Protein AF-A0A2Z6IDL3-F1 (afdb_monomer_lite)

Radius of gyration: 22.95 Å; chains: 1; bounding box: 47×59×51 Å

pLDDT: mean 76.5, std 24.08, range [27.36, 98.06]

Foldseek 3Di:
DDQDPVNVVVVVVPPPDDDDDDDDDDDDDDPDDPDDDDDPDPDDPPPDDDDDDPPDDDDDDDDDDDPDQAQVSVLVVCVVPVPPDDDAAEDEDCCDFQVHPDHRDLVSVLSNVVVVPNYEYEAEADVDDGQRNAPVSVVVRCVNSPVPNHHYHHPPHPPPPPPD

Structure (mmCIF, N/CA/C/O backbone):
data_AF-A0A2Z6IDL3-F1
#
_entry.id   AF-A0A2Z6IDL3-F1
#
loop_
_atom_site.group_PDB
_atom_site.id
_atom_site.type_symbol
_atom_site.label_ato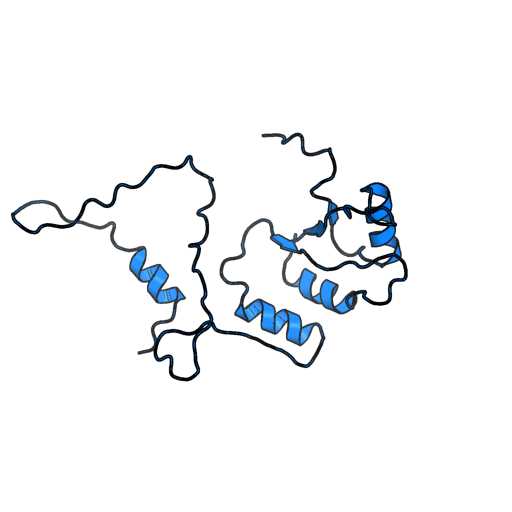m_id
_atom_site.label_alt_id
_atom_site.label_comp_id
_atom_site.label_asym_id
_atom_site.label_entity_id
_atom_site.label_seq_id
_atom_site.pdbx_PDB_ins_code
_atom_site.Cartn_x
_atom_site.Cartn_y
_atom_site.Cartn_z
_atom_site.occupancy
_atom_site.B_iso_or_equiv
_atom_site.auth_seq_id
_atom_site.auth_comp_id
_atom_site.auth_asym_id
_atom_site.auth_atom_id
_atom_site.pdbx_PDB_model_num
ATOM 1 N N . MET A 1 1 ? -25.334 10.118 27.327 1.00 38.72 1 MET A N 1
ATOM 2 C CA . MET A 1 1 ? -25.450 10.512 25.904 1.00 38.72 1 MET A CA 1
ATOM 3 C C . MET A 1 1 ? -24.055 10.491 25.302 1.00 38.72 1 MET A C 1
ATOM 5 O O . MET A 1 1 ? -23.217 11.266 25.738 1.00 38.72 1 MET A O 1
ATOM 9 N N . ASN A 1 2 ? -23.772 9.541 24.405 1.00 39.25 2 ASN A N 1
ATOM 10 C CA . ASN A 1 2 ? -22.461 9.402 23.762 1.00 39.25 2 ASN A CA 1
ATOM 11 C C . ASN A 1 2 ? -22.432 10.232 22.480 1.00 39.25 2 ASN A C 1
ATOM 13 O O . ASN A 1 2 ? -22.807 9.739 21.421 1.00 39.25 2 ASN A O 1
ATOM 17 N N . THR A 1 3 ? -21.973 11.474 22.583 1.00 43.88 3 THR A N 1
ATOM 18 C CA . THR A 1 3 ? -21.704 12.302 21.407 1.00 43.88 3 THR A CA 1
ATOM 19 C C . THR A 1 3 ? -20.480 11.742 20.685 1.00 43.88 3 THR A C 1
ATOM 21 O O . THR A 1 3 ? -19.399 11.607 21.265 1.00 43.88 3 THR A O 1
ATOM 24 N N . THR A 1 4 ? -20.633 11.367 19.420 1.00 68.81 4 THR A N 1
ATOM 25 C CA . THR A 1 4 ? -19.516 10.841 18.621 1.00 68.81 4 THR A CA 1
ATOM 26 C C . THR A 1 4 ? -18.607 11.980 18.135 1.00 68.81 4 THR A C 1
ATOM 28 O O . THR A 1 4 ? -19.048 13.113 17.960 1.00 68.81 4 THR A O 1
ATOM 31 N N . ARG A 1 5 ? -17.316 11.707 17.862 1.00 59.88 5 ARG A N 1
ATOM 32 C CA . ARG A 1 5 ? -16.359 12.708 17.314 1.00 59.88 5 ARG A CA 1
ATOM 33 C C . ARG A 1 5 ? -16.892 13.429 16.064 1.00 59.88 5 ARG A C 1
ATOM 35 O O . ARG A 1 5 ? -16.556 14.585 15.832 1.00 59.88 5 ARG A O 1
ATOM 42 N N . LYS A 1 6 ? -17.730 12.741 15.284 1.00 53.12 6 LYS A N 1
ATOM 43 C CA . LYS A 1 6 ? -18.401 13.261 14.086 1.00 53.12 6 LYS A CA 1
ATOM 44 C C . LYS A 1 6 ? -19.453 14.327 14.421 1.00 53.12 6 LYS A C 1
ATOM 46 O O . LYS A 1 6 ? -19.610 15.277 13.663 1.00 53.12 6 LYS A O 1
ATOM 51 N N . GLU A 1 7 ? -20.133 14.197 15.557 1.00 55.38 7 GLU A N 1
ATOM 52 C CA . GLU A 1 7 ? -21.111 15.175 16.046 1.00 55.38 7 GLU A CA 1
ATOM 53 C C . GLU A 1 7 ? -20.425 16.391 16.675 1.00 55.38 7 GLU A C 1
ATOM 55 O O . GLU A 1 7 ? -20.853 17.510 16.416 1.00 55.38 7 GLU A O 1
ATOM 60 N N . PHE A 1 8 ? -19.303 16.202 17.381 1.00 53.25 8 PHE A N 1
ATOM 61 C CA . PHE A 1 8 ? -18.508 17.310 17.935 1.00 53.25 8 PHE A CA 1
ATOM 62 C C . PHE A 1 8 ? -17.929 18.233 16.846 1.00 53.25 8 PHE A C 1
ATOM 64 O O . PHE A 1 8 ? -17.964 19.457 16.962 1.00 53.25 8 PHE A O 1
ATOM 71 N N . LEU A 1 9 ? -17.433 17.655 15.746 1.00 51.25 9 LEU A N 1
ATOM 72 C CA . LEU A 1 9 ? -16.919 18.433 14.613 1.00 51.25 9 LEU A CA 1
ATOM 73 C C . LEU A 1 9 ? -18.036 19.130 13.820 1.00 51.25 9 LEU A C 1
ATOM 75 O O . LEU A 1 9 ? -17.803 20.195 13.257 1.00 51.25 9 LEU A O 1
ATOM 79 N N . ARG A 1 10 ? -19.258 18.579 13.811 1.00 45.34 10 ARG A N 1
ATOM 80 C CA . ARG A 1 10 ? -20.432 19.249 13.230 1.00 45.34 10 ARG A CA 1
ATOM 81 C C . ARG A 1 10 ? -20.946 20.388 14.111 1.00 45.34 10 ARG A C 1
ATOM 83 O O . ARG A 1 10 ? -21.289 21.433 13.572 1.00 45.34 10 ARG A O 1
ATOM 90 N N . SER A 1 11 ? -20.948 20.230 15.437 1.00 46.22 11 SER A N 1
ATOM 91 C CA . SER A 1 11 ? -21.368 21.296 16.359 1.00 46.22 11 SER A CA 1
ATOM 92 C C . SER A 1 11 ? -20.403 22.484 16.380 1.00 46.22 11 SER A C 1
ATOM 94 O O . SER A 1 11 ? -20.836 23.608 16.598 1.00 46.22 11 SER A O 1
ATOM 96 N N . ALA A 1 12 ? -19.114 22.268 16.097 1.00 46.72 12 ALA A N 1
ATOM 97 C CA . ALA A 1 12 ? -18.138 23.354 15.963 1.00 46.72 12 ALA A CA 1
ATOM 98 C C . ALA A 1 12 ? -18.290 24.162 14.654 1.00 46.72 12 ALA A C 1
ATOM 100 O O . ALA A 1 12 ? -17.793 25.280 14.566 1.00 46.72 12 ALA A O 1
ATOM 101 N N . GLY A 1 13 ? -18.985 23.619 13.645 1.00 43.09 13 GLY A N 1
ATOM 102 C CA . GLY A 1 13 ? -19.210 24.265 12.345 1.00 43.09 13 GLY A CA 1
ATOM 103 C C . GLY A 1 13 ? -20.469 25.137 12.256 1.00 43.09 13 GLY A C 1
ATOM 104 O O . GLY A 1 13 ? -20.735 25.693 11.196 1.00 43.09 13 GLY A O 1
ATOM 105 N N . ALA A 1 14 ? -21.245 25.267 13.337 1.00 40.97 14 ALA A N 1
ATOM 106 C CA . ALA A 1 14 ? -22.511 26.001 13.358 1.00 40.97 14 ALA A CA 1
ATOM 107 C C . ALA A 1 14 ? -22.509 27.146 14.388 1.00 40.97 14 ALA A C 1
ATOM 109 O O . ALA A 1 14 ? -23.370 27.207 15.257 1.00 40.97 14 ALA A O 1
ATOM 110 N N . VAL A 1 15 ? -21.551 28.074 14.280 1.00 42.91 15 VAL A N 1
ATOM 111 C CA . VAL A 1 15 ? -21.677 29.432 14.849 1.00 42.91 15 VAL A CA 1
ATOM 112 C C . VAL A 1 15 ? -21.203 30.451 13.808 1.00 42.91 15 VAL A C 1
ATOM 114 O O . VAL A 1 15 ? -20.178 31.106 13.948 1.00 42.91 15 VAL A O 1
ATOM 117 N N . LEU A 1 16 ? -21.955 30.567 12.716 1.00 38.25 16 LEU A N 1
ATOM 118 C CA . LEU A 1 16 ? -21.997 31.779 11.895 1.00 38.25 16 LEU A CA 1
ATOM 119 C C . LEU A 1 16 ? -23.471 32.148 11.749 1.00 38.25 16 LEU A C 1
ATOM 121 O O . LEU A 1 16 ? -24.126 31.832 10.763 1.00 38.25 16 LEU A O 1
ATOM 125 N N . GLY A 1 17 ? -24.010 32.735 12.813 1.00 35.31 17 GLY A N 1
ATOM 126 C CA . GLY A 1 17 ? -25.419 33.085 12.905 1.00 35.31 17 GLY A CA 1
ATOM 127 C C . GLY A 1 17 ? -25.692 33.985 14.100 1.00 35.31 17 GLY A C 1
ATOM 128 O O . GLY A 1 17 ? -26.270 33.535 15.077 1.00 35.31 17 GLY A O 1
ATOM 129 N N . GLY A 1 18 ? -25.270 35.247 13.989 1.00 34.50 18 GLY A N 1
ATOM 130 C CA . GLY A 1 18 ? -25.834 36.375 14.731 1.00 34.50 18 GLY A CA 1
ATOM 131 C C . GLY A 1 18 ? -25.249 36.670 16.114 1.00 34.50 18 GLY A C 1
ATOM 132 O O . GLY A 1 18 ? -25.549 35.979 17.077 1.00 34.50 18 GLY A O 1
ATOM 133 N N . LEU A 1 19 ? -24.550 37.803 16.235 1.00 29.67 19 LEU A N 1
ATOM 134 C CA . LEU A 1 19 ? -24.889 38.771 17.281 1.00 29.67 19 LEU A CA 1
ATOM 135 C C . LEU A 1 19 ? -24.437 40.177 16.873 1.00 29.67 19 LEU A C 1
ATOM 137 O O . LEU A 1 19 ? -23.250 40.457 16.715 1.00 29.67 19 LEU A O 1
ATOM 141 N N . ALA A 1 20 ? -25.419 41.050 16.685 1.00 36.25 20 ALA A N 1
ATOM 142 C CA . ALA A 1 20 ? -25.231 42.486 16.648 1.00 36.25 20 ALA A CA 1
ATOM 143 C C . ALA A 1 20 ? -25.192 43.037 18.089 1.00 36.25 20 ALA A C 1
ATOM 145 O O . ALA A 1 20 ? -25.978 42.605 18.926 1.00 36.25 20 ALA A O 1
ATOM 146 N N . LEU A 1 21 ? -24.325 44.038 18.294 1.00 34.31 21 LEU A N 1
ATOM 147 C CA . LEU A 1 21 ? -24.334 45.096 19.322 1.00 34.31 21 LEU A CA 1
ATOM 148 C C . LEU A 1 21 ? -24.086 44.738 20.810 1.00 34.31 21 LEU A C 1
ATOM 150 O O . LEU A 1 21 ? -24.960 44.234 21.502 1.00 34.31 21 LEU A O 1
ATOM 154 N N . GLY A 1 22 ? -22.954 45.248 21.327 1.00 29.08 22 GLY A N 1
ATOM 155 C CA . GLY A 1 22 ? -22.907 46.004 22.592 1.00 29.08 22 GLY A CA 1
ATOM 156 C C . GLY A 1 22 ? -22.258 45.350 23.825 1.00 29.08 22 GLY A C 1
ATOM 157 O O . GLY A 1 22 ? -22.770 44.374 24.349 1.00 29.08 22 GLY A O 1
ATOM 158 N N . GLY A 1 23 ? -21.221 46.005 24.374 1.00 27.36 23 GLY A N 1
ATOM 159 C CA . GLY A 1 23 ? -21.017 46.090 25.833 1.00 27.36 23 GLY A CA 1
ATOM 160 C C . GLY A 1 23 ? -19.906 45.253 26.492 1.00 27.36 23 GLY A C 1
ATOM 161 O O . GLY A 1 23 ? -20.111 44.099 26.823 1.00 27.36 23 GLY A O 1
ATOM 162 N N . ALA A 1 24 ? -18.788 45.934 26.776 1.00 31.53 24 ALA A N 1
ATOM 163 C CA . ALA A 1 24 ? -17.909 45.869 27.959 1.00 31.53 24 ALA A CA 1
ATOM 164 C C . ALA A 1 24 ? -17.303 44.543 28.503 1.00 31.53 24 ALA A C 1
ATOM 166 O O . ALA A 1 24 ? -17.988 43.636 28.952 1.00 31.53 24 ALA A O 1
ATOM 167 N N . ALA A 1 25 ? -15.972 44.622 28.668 1.00 38.34 25 ALA A N 1
ATOM 168 C CA . ALA A 1 25 ? -15.120 44.023 29.706 1.00 38.34 25 ALA A CA 1
ATOM 169 C C . ALA A 1 25 ? -14.914 42.494 29.726 1.00 38.34 25 ALA A C 1
ATOM 171 O O . ALA A 1 25 ? -15.725 41.724 30.225 1.00 38.34 25 ALA A O 1
ATOM 172 N N . GLY A 1 26 ? -13.711 42.077 29.318 1.00 32.44 26 GLY A N 1
ATOM 173 C CA . GLY A 1 26 ? -13.175 40.749 29.610 1.00 32.44 26 GLY A CA 1
ATOM 174 C C . GLY A 1 26 ? -11.945 40.446 28.765 1.00 32.44 26 GLY A C 1
ATOM 175 O O . GLY A 1 26 ? -12.054 40.147 27.584 1.00 32.44 26 GLY A O 1
ATOM 176 N N . THR A 1 27 ? -10.765 40.561 29.367 1.00 43.03 27 THR A N 1
ATOM 177 C CA . THR A 1 27 ? -9.464 40.203 28.791 1.00 43.03 27 THR A CA 1
ATOM 178 C C . THR A 1 27 ? -9.470 38.804 28.169 1.00 43.03 27 THR A C 1
ATOM 180 O O . THR A 1 27 ? -9.593 37.816 28.893 1.00 43.03 27 THR A O 1
ATOM 183 N N . THR A 1 28 ? -9.232 38.696 26.861 1.00 32.53 28 THR A N 1
ATOM 184 C CA . THR A 1 28 ? -8.830 37.432 26.227 1.00 32.53 28 THR A CA 1
ATOM 185 C C . THR A 1 28 ? -7.623 37.661 25.334 1.00 32.53 28 THR A C 1
ATOM 187 O O . THR A 1 28 ? -7.614 38.554 24.490 1.00 32.53 28 THR A O 1
ATOM 190 N N . ALA A 1 29 ? -6.596 36.854 25.587 1.00 33.59 29 ALA A N 1
ATOM 191 C CA . ALA A 1 29 ? -5.289 36.892 24.964 1.00 33.59 29 ALA A CA 1
ATOM 192 C C . ALA A 1 29 ? -5.355 36.917 23.430 1.00 33.59 29 ALA A C 1
ATOM 194 O O . ALA A 1 29 ? -6.053 36.128 22.795 1.00 33.59 29 ALA A O 1
ATOM 195 N N . VAL A 1 30 ? -4.551 37.806 22.854 1.00 34.91 30 VAL A N 1
ATOM 196 C CA . VAL A 1 30 ? -4.179 37.814 21.442 1.00 34.91 30 VAL A CA 1
ATOM 197 C C . VAL A 1 30 ? -3.383 36.546 21.121 1.00 34.91 30 VAL A C 1
ATOM 199 O O . VAL A 1 30 ? -2.217 36.427 21.484 1.00 34.91 30 VAL A O 1
ATOM 202 N N . ALA A 1 31 ? -3.998 35.592 20.425 1.00 36.62 31 ALA A N 1
ATOM 203 C CA . ALA A 1 31 ? -3.262 34.575 19.683 1.00 36.62 31 ALA A CA 1
ATOM 204 C C . ALA A 1 31 ? -3.141 35.065 18.237 1.00 36.62 31 ALA A C 1
ATOM 206 O O . ALA A 1 31 ? -4.099 35.021 17.465 1.00 36.62 31 ALA A O 1
ATOM 207 N N . ALA A 1 32 ? -1.969 35.600 17.899 1.00 33.50 32 ALA A N 1
ATOM 208 C CA . ALA A 1 32 ? -1.646 36.021 16.548 1.00 33.50 32 ALA A CA 1
ATOM 209 C C . ALA A 1 32 ? -1.639 34.791 15.628 1.00 33.50 32 ALA A C 1
ATOM 211 O O . ALA A 1 32 ? -0.805 33.896 15.771 1.00 33.50 32 ALA A O 1
ATOM 212 N N . ALA A 1 33 ? -2.577 34.741 14.683 1.00 36.28 33 ALA A N 1
ATOM 213 C CA . ALA A 1 33 ? -2.523 33.792 13.586 1.00 36.28 33 ALA A CA 1
ATOM 214 C C . ALA A 1 33 ? -1.390 34.223 12.646 1.00 36.28 33 ALA A C 1
ATOM 216 O O . ALA A 1 33 ? -1.518 35.197 11.905 1.00 36.28 33 ALA A O 1
ATOM 217 N N . VAL A 1 34 ? -0.262 33.513 12.691 1.00 35.44 34 VAL A N 1
ATOM 218 C CA . VAL A 1 34 ? 0.765 33.621 11.653 1.00 35.44 34 VAL A CA 1
ATOM 219 C C . VAL A 1 34 ? 0.156 33.050 10.377 1.00 35.44 34 VAL A C 1
ATOM 221 O O . VAL A 1 34 ? -0.007 31.836 10.239 1.00 35.44 34 VAL A O 1
ATOM 224 N N . ALA A 1 35 ? -0.221 33.939 9.460 1.00 43.84 35 ALA A N 1
ATOM 225 C CA . ALA A 1 35 ? -0.634 33.585 8.114 1.00 43.84 35 ALA A CA 1
ATOM 226 C C . ALA A 1 35 ? 0.562 32.951 7.390 1.00 43.84 35 ALA A C 1
ATOM 228 O O . ALA A 1 35 ? 1.429 33.639 6.857 1.00 43.84 35 ALA A O 1
ATOM 229 N N . THR A 1 36 ? 0.628 31.622 7.402 1.00 40.94 36 THR A N 1
ATOM 230 C CA . THR A 1 36 ? 1.472 30.868 6.475 1.00 40.94 36 THR A CA 1
ATOM 231 C C . THR A 1 36 ? 0.660 30.621 5.210 1.00 40.94 36 THR A C 1
ATOM 233 O O . THR A 1 36 ? -0.502 30.218 5.274 1.00 40.94 36 THR A O 1
ATOM 236 N N . GLY A 1 37 ? 1.257 30.968 4.066 1.00 40.69 37 GLY A N 1
ATOM 237 C CA . GLY A 1 37 ? 0.646 30.928 2.739 1.00 40.69 37 GLY A CA 1
ATOM 238 C C . GLY A 1 37 ? -0.156 29.651 2.493 1.00 40.69 37 GLY A C 1
ATOM 239 O O . GLY A 1 37 ? 0.307 28.542 2.754 1.00 40.69 37 GLY A O 1
ATOM 240 N N . GLY A 1 38 ? -1.388 29.841 2.022 1.00 34.59 38 GLY A N 1
ATOM 241 C CA . GLY A 1 38 ? -2.402 28.803 1.923 1.00 34.59 38 GLY A CA 1
ATOM 242 C C . GLY A 1 38 ? -1.992 27.630 1.037 1.00 34.59 38 GLY A C 1
ATOM 243 O O . GLY A 1 38 ? -1.975 27.729 -0.186 1.00 34.59 38 GLY A O 1
ATOM 244 N N . SER A 1 39 ? -1.796 26.471 1.661 1.00 43.75 39 SER A N 1
ATOM 245 C CA . SER A 1 39 ? -2.193 25.210 1.040 1.00 43.75 39 SER A CA 1
ATOM 246 C C . SER A 1 39 ? -3.716 25.245 0.858 1.00 43.75 39 SER A C 1
ATOM 248 O O . SER A 1 39 ? -4.441 25.466 1.828 1.00 43.75 39 SER A O 1
ATOM 250 N N . LYS A 1 40 ? -4.218 24.992 -0.363 1.00 46.12 40 LYS A N 1
ATOM 251 C CA . LYS A 1 40 ? -5.663 24.816 -0.653 1.00 46.12 40 LYS A CA 1
ATOM 252 C C . LYS A 1 40 ? -6.311 23.675 0.149 1.00 46.12 40 LYS A C 1
ATOM 254 O O . LYS A 1 40 ? -7.530 23.534 0.132 1.00 46.12 40 LYS A O 1
ATOM 259 N N . TYR A 1 41 ? -5.508 22.876 0.846 1.00 48.31 41 TYR A N 1
ATOM 260 C CA . TYR A 1 41 ? -5.955 21.784 1.692 1.00 48.31 41 TYR A CA 1
ATOM 261 C C . TYR A 1 41 ? -5.674 22.118 3.159 1.00 48.31 41 TYR A C 1
ATOM 263 O O . TYR A 1 41 ? -4.514 22.405 3.489 1.00 48.31 41 TYR A O 1
ATOM 271 N N . PRO A 1 42 ? -6.688 22.076 4.045 1.00 58.09 42 PRO A N 1
ATOM 272 C CA . PRO A 1 42 ? -6.461 22.218 5.474 1.00 58.09 42 PRO A CA 1
ATOM 273 C C . PRO A 1 42 ? -5.537 21.085 5.921 1.00 58.09 42 PRO A C 1
ATOM 275 O O . PRO A 1 42 ? -5.876 19.908 5.796 1.00 58.09 42 PRO A O 1
ATOM 278 N N . GLN A 1 43 ? -4.350 21.436 6.412 1.00 52.09 43 GLN A N 1
ATOM 279 C CA . GLN A 1 43 ? -3.476 20.459 7.047 1.00 52.09 43 GLN A CA 1
ATOM 280 C C . GLN A 1 43 ? -4.210 19.897 8.265 1.00 52.09 43 GLN A C 1
ATOM 282 O O . GLN A 1 43 ? -4.747 20.652 9.081 1.00 52.09 43 GLN A O 1
ATOM 287 N N . ALA A 1 44 ? -4.273 18.569 8.367 1.00 56.97 44 ALA A N 1
ATOM 288 C CA . ALA A 1 44 ? -4.844 17.931 9.542 1.00 56.97 44 ALA A CA 1
ATOM 289 C C . ALA A 1 44 ? -4.072 18.409 10.789 1.00 56.97 44 ALA A C 1
ATOM 291 O O . ALA A 1 44 ? -2.845 18.528 10.723 1.00 56.97 44 ALA A O 1
ATOM 292 N N . PRO A 1 45 ? -4.746 18.690 11.922 1.00 61.25 45 PRO A N 1
ATOM 293 C CA . PRO A 1 45 ? -4.063 19.093 13.143 1.00 61.25 45 PRO A CA 1
ATOM 294 C C . PRO A 1 45 ? -2.976 18.077 13.488 1.00 61.25 45 PRO A C 1
ATOM 296 O O . PRO A 1 45 ? -3.258 16.882 13.603 1.00 61.25 45 PRO A O 1
ATOM 299 N N . VAL A 1 46 ? -1.739 18.543 13.664 1.00 60.28 46 VAL A N 1
ATOM 300 C CA . VAL A 1 46 ? -0.641 17.691 14.128 1.00 60.28 46 VAL A CA 1
ATOM 301 C C . VAL A 1 46 ? -0.883 17.397 15.607 1.00 60.28 46 VAL A C 1
ATOM 303 O O . VAL A 1 46 ? -0.434 18.116 16.497 1.00 60.28 46 VAL A O 1
ATOM 306 N N . VAL A 1 47 ? -1.661 16.351 15.879 1.00 67.25 47 VAL A N 1
ATOM 307 C CA . VAL A 1 47 ? -1.860 15.833 17.233 1.00 67.25 47 VAL A CA 1
ATOM 308 C C . VAL A 1 47 ? -0.654 14.964 17.563 1.00 67.25 47 VAL A C 1
ATOM 310 O O . VAL A 1 47 ? -0.596 13.793 17.194 1.00 67.25 47 VAL A O 1
ATOM 313 N N . GLY A 1 48 ? 0.332 15.549 18.241 1.00 71.75 48 GLY A N 1
ATOM 314 C CA . GLY A 1 48 ? 1.463 14.791 18.765 1.00 71.75 48 GLY A CA 1
ATOM 315 C C . GLY A 1 48 ? 0.995 13.722 19.756 1.00 71.75 48 GLY A C 1
ATOM 316 O O . GLY A 1 48 ? 0.147 13.977 20.613 1.00 71.75 48 GLY A O 1
ATOM 317 N N . SER A 1 49 ? 1.552 12.517 19.660 1.00 82.19 49 SER A N 1
ATOM 318 C CA . SER A 1 49 ? 1.359 11.457 20.653 1.00 82.19 49 SER A CA 1
ATOM 319 C C . SER A 1 49 ? 2.604 11.319 21.522 1.00 82.19 49 SER A C 1
ATOM 321 O O . SER A 1 49 ? 3.713 11.277 20.993 1.00 82.19 49 SER A O 1
ATOM 323 N N . ARG A 1 50 ? 2.433 11.172 22.841 1.00 86.56 50 ARG A N 1
ATOM 324 C CA . ARG A 1 50 ? 3.513 10.764 23.753 1.00 86.56 50 ARG A CA 1
ATOM 325 C C . ARG A 1 50 ? 3.205 9.402 24.355 1.00 86.56 50 ARG A C 1
ATOM 327 O O . ARG A 1 50 ? 2.043 9.100 24.631 1.00 86.56 50 ARG A O 1
ATOM 334 N N . ARG A 1 51 ? 4.241 8.602 24.611 1.00 88.56 51 ARG A N 1
ATOM 335 C CA . ARG A 1 51 ? 4.096 7.400 25.436 1.00 88.56 51 ARG A CA 1
ATOM 336 C C . ARG A 1 51 ? 3.674 7.829 26.838 1.00 88.56 51 ARG A C 1
ATOM 338 O O . ARG A 1 51 ? 4.230 8.770 27.398 1.00 88.56 51 ARG A O 1
ATOM 345 N N . VAL A 1 52 ? 2.681 7.144 27.382 1.00 89.75 52 VAL A N 1
ATOM 346 C CA . VAL A 1 52 ? 2.196 7.356 28.743 1.00 89.75 52 VAL A CA 1
ATOM 347 C C . VAL A 1 52 ? 2.318 6.056 29.524 1.00 89.75 52 VAL A C 1
ATOM 349 O O . VAL A 1 52 ? 2.256 4.970 28.943 1.00 89.75 52 VAL A O 1
ATOM 352 N N . ASN A 1 53 ? 2.519 6.178 30.829 1.00 92.69 53 ASN A N 1
ATOM 353 C CA . ASN A 1 53 ? 2.548 5.043 31.738 1.00 92.69 53 ASN A CA 1
ATOM 354 C C . ASN A 1 53 ? 1.129 4.488 31.958 1.00 92.69 53 ASN A C 1
ATOM 356 O O . ASN A 1 53 ? 0.129 5.080 31.535 1.00 92.69 53 ASN A O 1
ATOM 360 N N . ALA A 1 54 ? 1.044 3.318 32.592 1.00 89.50 54 ALA A N 1
ATOM 361 C CA . ALA A 1 54 ? -0.221 2.614 32.801 1.00 89.50 54 ALA A CA 1
ATOM 362 C C . ALA A 1 54 ? -1.229 3.411 33.656 1.00 89.50 54 ALA A C 1
ATOM 364 O O . ALA A 1 54 ? -2.435 3.276 33.455 1.00 89.50 54 ALA A O 1
ATOM 365 N N . ASP A 1 55 ? -0.738 4.278 34.543 1.00 94.19 55 ASP A N 1
ATOM 366 C CA . ASP A 1 55 ? -1.494 5.153 35.447 1.00 94.19 55 ASP A CA 1
ATOM 367 C C . ASP A 1 55 ? -2.100 6.392 34.762 1.00 94.19 55 ASP A C 1
ATOM 369 O O . ASP A 1 55 ? -2.847 7.145 35.382 1.00 94.19 55 ASP A O 1
ATOM 373 N N . PHE A 1 56 ? -1.835 6.615 33.472 1.00 94.50 56 PHE A N 1
ATOM 374 C CA . PHE A 1 56 ? -2.370 7.773 32.763 1.00 94.50 56 PHE A CA 1
ATOM 375 C C . PHE A 1 56 ? -3.899 7.727 32.619 1.00 94.50 56 PHE A C 1
ATOM 377 O O . PHE A 1 56 ? -4.466 6.784 32.051 1.00 94.50 56 PHE A O 1
ATOM 384 N N . THR A 1 57 ? -4.549 8.804 33.064 1.00 92.62 57 THR A N 1
ATOM 385 C CA . THR A 1 57 ? -6.012 8.954 33.141 1.00 92.62 57 THR A CA 1
ATOM 386 C C . THR A 1 57 ? -6.626 9.779 32.006 1.00 92.62 57 THR A C 1
ATOM 388 O O . THR A 1 57 ? -7.847 9.871 31.905 1.00 92.62 57 THR A O 1
ATOM 391 N N . GLY A 1 58 ? -5.810 10.375 31.131 1.00 90.62 58 GLY A N 1
ATOM 392 C CA . GLY A 1 58 ? -6.294 11.182 30.011 1.00 90.62 58 GLY A CA 1
ATOM 393 C C . GLY A 1 58 ? -6.721 10.367 28.779 1.00 90.62 58 GLY A C 1
ATOM 394 O O . GLY A 1 58 ? -6.605 9.136 28.754 1.00 90.62 58 GLY A O 1
ATOM 395 N N . PRO A 1 59 ? -7.175 11.047 27.709 1.00 86.88 59 PRO A N 1
ATOM 396 C CA . PRO A 1 59 ? -7.519 10.410 26.441 1.00 86.88 59 PRO A CA 1
ATOM 397 C C . PRO A 1 59 ? -6.328 9.652 25.837 1.00 86.88 59 PRO A C 1
ATOM 399 O O . PRO A 1 59 ? -5.232 10.196 25.715 1.00 86.88 59 PRO A O 1
ATOM 402 N N . LYS A 1 60 ? -6.550 8.401 25.422 1.00 87.62 60 LYS A N 1
ATOM 403 C CA . LYS A 1 60 ? -5.529 7.525 24.820 1.00 87.62 60 LYS A CA 1
ATOM 404 C C . LYS A 1 60 ? -5.774 7.362 23.320 1.00 87.62 60 LYS A C 1
ATOM 406 O O . LYS A 1 60 ? -6.917 7.422 22.858 1.00 87.62 60 LYS A O 1
ATOM 411 N N . ALA A 1 61 ? -4.703 7.144 22.557 1.00 88.00 61 ALA A N 1
ATOM 412 C CA . ALA A 1 61 ? -4.817 6.785 21.148 1.00 88.00 61 ALA A CA 1
ATOM 413 C C . ALA A 1 61 ? -5.539 5.436 21.012 1.00 88.00 61 ALA A C 1
ATOM 415 O O . ALA A 1 61 ? -5.253 4.494 21.751 1.00 88.00 61 ALA A O 1
ATOM 416 N N . LYS A 1 62 ? -6.482 5.349 20.072 1.00 88.25 62 LYS A N 1
ATOM 417 C CA . LYS A 1 62 ? -7.128 4.081 19.725 1.00 88.25 62 LYS A CA 1
ATOM 418 C C . LYS A 1 62 ? -6.242 3.355 18.721 1.00 88.25 62 LYS A C 1
ATOM 420 O O . LYS A 1 62 ? -5.883 3.941 17.704 1.00 88.25 62 LYS A O 1
ATOM 425 N N . VAL A 1 63 ? -5.906 2.105 19.017 1.00 90.50 63 VAL A N 1
ATOM 426 C CA . VAL A 1 63 ? -5.096 1.240 18.154 1.00 90.50 63 VAL A CA 1
ATOM 427 C C . VAL A 1 63 ? -5.955 0.056 17.738 1.00 90.50 63 VAL A C 1
ATOM 429 O O . VAL A 1 63 ? -6.607 -0.558 18.582 1.00 90.50 63 VAL A O 1
ATOM 432 N N . PHE A 1 64 ? -5.958 -0.250 16.445 1.00 94.06 64 PHE A N 1
ATOM 433 C CA . PHE A 1 64 ? -6.657 -1.399 15.882 1.00 94.06 64 PHE A CA 1
ATOM 434 C C . PHE A 1 64 ? -5.631 -2.403 15.365 1.00 94.06 64 PHE A C 1
ATOM 436 O O . PHE A 1 64 ? -4.615 -2.015 14.792 1.00 94.06 64 PHE A O 1
ATOM 443 N N . PHE A 1 65 ? -5.880 -3.688 15.599 1.00 95.50 65 PHE A N 1
ATOM 444 C CA . PHE A 1 65 ? -4.944 -4.761 15.286 1.00 95.50 65 PHE A CA 1
ATOM 445 C C . PHE A 1 65 ? -5.705 -6.025 14.888 1.00 95.50 65 PHE A C 1
ATOM 447 O O . PHE A 1 65 ? -6.741 -6.335 15.477 1.00 95.50 65 PHE A O 1
ATOM 454 N N . SER A 1 66 ? -5.164 -6.762 13.919 1.00 96.25 66 SER A N 1
ATOM 455 C CA . SER A 1 66 ? -5.622 -8.096 13.532 1.00 96.25 66 SER A CA 1
ATOM 456 C C . SER A 1 66 ? -4.449 -9.068 13.599 1.00 96.25 66 SER A C 1
ATOM 458 O O . SER A 1 66 ? -3.349 -8.740 13.161 1.00 96.25 66 SER A O 1
ATOM 460 N N . LYS A 1 67 ? -4.693 -10.274 14.126 1.00 97.31 67 LYS A N 1
ATOM 461 C CA . LYS A 1 67 ? -3.742 -11.397 14.040 1.00 97.31 67 LYS A CA 1
ATOM 462 C C . LYS A 1 67 ? -3.812 -12.112 12.688 1.00 97.31 67 LYS A C 1
ATOM 464 O O . LYS A 1 67 ? -2.875 -12.814 12.329 1.00 97.31 67 LYS A O 1
ATOM 469 N N . THR A 1 68 ? -4.919 -11.942 11.971 1.00 96.56 68 THR A N 1
ATOM 470 C CA . THR A 1 68 ? -5.186 -12.566 10.675 1.00 96.56 68 THR A CA 1
ATOM 471 C C . THR A 1 68 ? -4.826 -11.598 9.554 1.00 96.56 68 THR A C 1
ATOM 473 O O . THR A 1 68 ? -5.190 -10.419 9.618 1.00 96.56 68 THR A O 1
ATOM 476 N N . ILE A 1 69 ? -4.117 -12.098 8.539 1.00 94.31 69 ILE A N 1
ATOM 477 C CA . ILE A 1 69 ? -3.684 -11.337 7.362 1.00 94.31 69 ILE A CA 1
ATOM 478 C C . ILE A 1 69 ? -4.523 -11.792 6.166 1.00 94.31 69 ILE A C 1
ATOM 480 O O . ILE A 1 69 ? -4.190 -12.773 5.505 1.00 94.31 69 ILE A O 1
ATOM 484 N N . ASP A 1 70 ? -5.628 -11.092 5.915 1.00 96.56 70 ASP A N 1
ATOM 485 C CA . ASP A 1 70 ? -6.512 -11.332 4.775 1.00 96.56 70 ASP A CA 1
ATOM 486 C C . ASP A 1 70 ? -7.255 -10.051 4.346 1.00 96.56 70 ASP A C 1
ATOM 488 O O . ASP A 1 70 ? -7.130 -8.986 4.962 1.00 96.56 70 ASP A O 1
ATOM 492 N N . ALA A 1 71 ? -8.025 -10.158 3.258 1.00 97.62 71 ALA A N 1
ATOM 493 C CA . ALA A 1 71 ? -8.770 -9.039 2.685 1.00 97.62 71 ALA A CA 1
ATOM 494 C C . ALA A 1 71 ? -9.866 -8.516 3.620 1.00 97.62 71 ALA A C 1
ATOM 496 O O . ALA A 1 71 ? -10.025 -7.304 3.756 1.00 97.62 71 ALA A O 1
ATOM 497 N N . GLU A 1 72 ? -10.613 -9.411 4.272 1.00 98.06 72 GLU A N 1
ATOM 498 C CA . GLU A 1 72 ? -11.739 -9.038 5.129 1.00 98.06 72 GLU A CA 1
ATOM 499 C C . GLU A 1 72 ? -11.261 -8.180 6.304 1.00 98.06 72 GLU A C 1
ATOM 501 O O . GLU A 1 72 ? -11.801 -7.102 6.568 1.00 98.06 72 GLU A O 1
ATOM 506 N N . HIS A 1 73 ? -10.211 -8.632 6.987 1.00 98.06 73 HIS A N 1
ATOM 507 C CA . HIS A 1 73 ? -9.647 -7.940 8.133 1.00 98.06 73 HIS A CA 1
ATOM 508 C C . HIS A 1 73 ? -8.981 -6.627 7.716 1.00 98.06 73 HIS A C 1
ATOM 510 O O . HIS A 1 73 ? -9.143 -5.631 8.423 1.00 98.06 73 HIS A O 1
ATOM 516 N N . LEU A 1 74 ? -8.298 -6.575 6.564 1.00 97.19 74 LEU A N 1
ATOM 517 C CA . LEU A 1 74 ? -7.735 -5.329 6.033 1.00 97.19 74 LEU A CA 1
ATOM 518 C C . LEU A 1 74 ? -8.829 -4.290 5.744 1.00 97.19 74 LEU A C 1
ATOM 520 O O . LEU A 1 74 ? -8.725 -3.149 6.197 1.00 97.19 74 LEU A O 1
ATOM 524 N N . ILE A 1 75 ? -9.902 -4.685 5.054 1.00 97.12 75 ILE A N 1
ATOM 525 C CA . ILE A 1 75 ? -11.040 -3.808 4.740 1.00 97.12 75 ILE A CA 1
ATOM 526 C C . ILE A 1 75 ? -11.726 -3.335 6.028 1.00 97.12 75 ILE A C 1
ATOM 528 O O . ILE A 1 75 ? -12.020 -2.147 6.179 1.00 97.12 75 ILE A O 1
ATOM 532 N N . ARG A 1 76 ? -11.927 -4.234 7.000 1.00 97.31 76 ARG A N 1
ATOM 533 C CA . ARG A 1 76 ? -12.510 -3.897 8.306 1.00 97.31 76 ARG A CA 1
ATOM 534 C C . ARG A 1 76 ? -11.647 -2.892 9.068 1.00 97.31 76 ARG A C 1
ATOM 536 O O . ARG A 1 76 ? -12.177 -1.914 9.587 1.00 97.31 76 ARG A O 1
ATOM 543 N N . LEU A 1 77 ? -10.331 -3.112 9.128 1.00 96.75 77 LEU A N 1
ATOM 544 C CA . LEU A 1 77 ? -9.387 -2.194 9.769 1.00 96.75 77 LEU A CA 1
ATOM 545 C C . LEU A 1 77 ? -9.381 -0.832 9.076 1.00 96.75 77 LEU A C 1
ATOM 547 O O . LEU A 1 77 ? -9.454 0.189 9.758 1.00 96.75 77 LEU A O 1
ATOM 551 N N . TYR A 1 78 ? -9.364 -0.808 7.741 1.00 95.19 78 TYR A N 1
ATOM 552 C CA . TYR A 1 78 ? -9.467 0.431 6.977 1.00 95.19 78 TYR A CA 1
ATOM 553 C C . TYR A 1 78 ? -10.757 1.187 7.303 1.00 95.19 78 TYR A C 1
ATOM 555 O O . TYR A 1 78 ? -10.696 2.375 7.599 1.00 95.19 78 TYR A O 1
ATOM 563 N N . GLY A 1 79 ? -11.906 0.507 7.372 1.00 94.19 79 GLY A N 1
ATOM 564 C CA . GLY A 1 79 ? -13.186 1.115 7.755 1.00 94.19 79 GLY A CA 1
ATOM 565 C C . GLY A 1 79 ? -13.199 1.776 9.143 1.00 94.19 79 GLY A C 1
ATOM 566 O O . GLY A 1 79 ? -14.022 2.652 9.398 1.00 94.19 79 GLY A O 1
ATOM 567 N N . LEU A 1 80 ? -12.284 1.396 10.041 1.00 94.00 80 LEU A N 1
ATOM 568 C CA . LEU A 1 80 ? -12.139 2.010 11.366 1.00 94.00 80 LEU A CA 1
ATOM 569 C C . LEU A 1 80 ? -11.262 3.272 11.351 1.00 94.00 80 LEU A C 1
ATOM 571 O O . LEU A 1 80 ? -11.379 4.100 12.259 1.00 94.00 80 LEU A O 1
ATOM 575 N N . VAL A 1 81 ? -10.380 3.420 10.354 1.00 91.31 81 VAL A N 1
ATOM 576 C CA . VAL A 1 81 ? -9.360 4.487 10.296 1.00 91.31 81 VAL A CA 1
ATOM 577 C C . VAL A 1 81 ? -9.508 5.440 9.110 1.00 91.31 81 VAL A C 1
ATOM 579 O O . VAL A 1 81 ? -8.935 6.525 9.142 1.00 91.31 81 VAL A O 1
ATOM 582 N N . ASN A 1 82 ? -10.278 5.076 8.084 1.00 89.38 82 ASN A N 1
ATOM 583 C CA . ASN A 1 82 ? -10.377 5.804 6.816 1.00 89.38 82 ASN A CA 1
ATOM 584 C C . ASN A 1 82 ? -11.010 7.203 6.917 1.00 89.38 82 ASN A C 1
ATOM 586 O O . ASN A 1 82 ? -10.885 7.988 5.979 1.00 89.38 82 ASN A O 1
ATOM 590 N N . GLY A 1 83 ? -11.617 7.548 8.057 1.00 82.00 83 GLY A N 1
ATOM 591 C CA . GLY A 1 83 ? -11.954 8.919 8.443 1.00 82.00 83 GLY A CA 1
ATOM 592 C C . GLY A 1 83 ? -12.622 9.735 7.331 1.00 82.00 83 GLY A C 1
ATOM 593 O O . GLY A 1 83 ? -13.754 9.453 6.947 1.00 82.00 83 GLY A O 1
ATOM 594 N N . SER A 1 84 ? -11.918 10.769 6.856 1.00 80.44 84 SER A N 1
ATOM 595 C CA . SER A 1 84 ? -12.380 11.724 5.834 1.00 80.44 84 SER A CA 1
ATOM 596 C C . SER A 1 84 ? -11.607 11.613 4.510 1.00 80.44 84 SER A C 1
ATOM 598 O O . SER A 1 84 ? -11.514 12.600 3.776 1.00 80.44 84 SER A O 1
ATOM 600 N N . ILE A 1 85 ? -11.001 10.458 4.214 1.00 87.62 85 ILE A N 1
ATOM 601 C CA . ILE A 1 85 ? -10.306 10.250 2.936 1.00 87.62 85 ILE A CA 1
ATOM 602 C C . ILE A 1 85 ? -11.344 10.354 1.811 1.00 87.62 85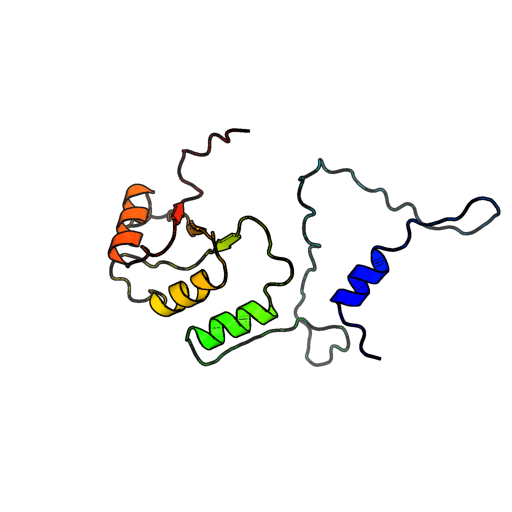 ILE A C 1
ATOM 604 O O . ILE A 1 85 ? -12.321 9.611 1.779 1.00 87.62 85 ILE A O 1
ATOM 608 N N . SER A 1 86 ? -11.160 11.326 0.921 1.00 83.75 86 SER A N 1
ATOM 609 C CA . SER A 1 86 ? -12.082 11.641 -0.174 1.00 83.75 86 SER A CA 1
ATOM 610 C C . SER A 1 86 ? -11.326 12.270 -1.347 1.00 83.75 86 SER A C 1
ATOM 612 O O . SER A 1 86 ? -10.193 12.725 -1.188 1.00 83.75 86 SER A O 1
ATOM 614 N N . GLY A 1 87 ? -11.946 12.295 -2.529 1.00 88.56 87 GLY A N 1
ATOM 615 C CA . GLY A 1 87 ? -11.310 12.786 -3.754 1.00 88.56 87 GLY A CA 1
ATOM 616 C C . GLY A 1 87 ? -10.373 11.749 -4.376 1.00 88.56 87 GLY A C 1
ATOM 617 O O . GLY A 1 87 ? -10.685 10.562 -4.376 1.00 88.56 87 GLY A O 1
ATOM 618 N N . LYS A 1 88 ? -9.237 12.199 -4.923 1.00 90.31 88 LYS A N 1
ATOM 619 C CA . LYS A 1 88 ? -8.214 11.309 -5.494 1.00 90.31 88 LYS A CA 1
ATOM 620 C C . LYS A 1 88 ? -7.448 10.621 -4.367 1.00 90.31 88 LYS A C 1
ATOM 622 O O . LYS A 1 88 ? -6.816 11.296 -3.555 1.00 90.31 88 LYS A O 1
ATOM 627 N N . VAL A 1 89 ? -7.496 9.291 -4.329 1.00 93.81 89 VAL A N 1
ATOM 628 C CA . VAL A 1 89 ? -6.868 8.495 -3.269 1.00 93.81 89 VAL A CA 1
ATOM 629 C C . VAL A 1 89 ? -5.655 7.750 -3.811 1.00 93.81 89 VAL A C 1
ATOM 631 O O . VAL A 1 89 ? -5.735 7.053 -4.819 1.00 93.81 89 VAL A O 1
ATOM 634 N N . ALA A 1 90 ? -4.534 7.871 -3.106 1.00 95.19 90 ALA A N 1
ATOM 635 C CA . ALA A 1 90 ? -3.335 7.085 -3.353 1.00 95.19 90 ALA A CA 1
ATOM 636 C C . ALA A 1 90 ? -3.218 5.945 -2.332 1.00 95.19 90 ALA A C 1
ATOM 638 O O . ALA A 1 90 ? -3.454 6.146 -1.139 1.00 95.19 90 ALA A O 1
ATOM 639 N N . ILE A 1 91 ? -2.802 4.765 -2.789 1.00 96.00 91 ILE A N 1
ATOM 640 C CA . ILE A 1 91 ? -2.495 3.608 -1.946 1.00 96.00 91 ILE A CA 1
ATOM 641 C C . ILE A 1 91 ? -0.981 3.400 -1.964 1.00 96.00 91 ILE A C 1
ATOM 643 O O . ILE A 1 91 ? -0.416 2.920 -2.941 1.00 96.00 91 ILE A O 1
ATOM 647 N N . LYS A 1 92 ? -0.312 3.753 -0.865 1.00 95.00 92 LYS A N 1
ATOM 648 C CA . LYS A 1 92 ? 1.099 3.419 -0.645 1.00 95.00 92 LYS A CA 1
ATOM 649 C C . LYS A 1 92 ? 1.168 2.068 0.053 1.00 95.00 92 LYS A C 1
ATOM 651 O O . LYS A 1 92 ? 0.573 1.890 1.115 1.00 95.00 92 LYS A O 1
ATOM 656 N N . LEU A 1 93 ? 1.903 1.131 -0.523 1.00 93.56 93 LEU A N 1
ATOM 657 C CA . LEU A 1 93 ? 2.142 -0.180 0.071 1.00 93.56 93 LEU A CA 1
ATOM 658 C C . LEU A 1 93 ? 3.601 -0.586 -0.120 1.00 93.56 93 LEU A C 1
ATOM 660 O O . LEU A 1 93 ? 4.395 0.187 -0.639 1.00 93.56 93 LEU A O 1
ATOM 664 N N . HIS A 1 94 ? 3.953 -1.774 0.357 1.00 91.25 94 HIS A N 1
ATOM 665 C CA . HIS A 1 94 ? 5.244 -2.384 0.083 1.00 91.25 94 HIS A CA 1
ATOM 666 C C . HIS A 1 94 ? 5.091 -3.385 -1.064 1.00 91.25 94 HIS A C 1
ATOM 668 O O . HIS A 1 94 ? 4.448 -4.422 -0.898 1.00 91.25 94 HIS A O 1
ATOM 674 N N . THR A 1 95 ? 5.664 -3.063 -2.220 1.00 92.56 95 THR A N 1
ATOM 675 C CA . THR A 1 95 ? 5.536 -3.859 -3.457 1.00 92.56 95 THR A CA 1
ATOM 676 C C . THR A 1 95 ? 6.602 -4.947 -3.630 1.00 92.56 95 THR A C 1
ATOM 678 O O . THR A 1 95 ? 6.412 -5.856 -4.446 1.00 92.56 95 THR A O 1
ATOM 681 N N . GLY A 1 96 ? 7.656 -4.908 -2.805 1.00 92.06 96 GLY A N 1
ATOM 682 C CA . GLY A 1 96 ? 8.743 -5.891 -2.757 1.00 92.06 96 GLY A CA 1
ATOM 683 C C . GLY A 1 96 ? 9.731 -5.795 -3.926 1.00 92.06 96 GLY A C 1
ATOM 684 O O . GLY A 1 96 ? 9.485 -5.102 -4.908 1.00 92.06 96 GLY A O 1
ATOM 685 N N . GLU A 1 97 ? 10.857 -6.503 -3.816 1.00 91.88 97 GLU A N 1
ATOM 686 C CA . GLU A 1 97 ? 11.793 -6.718 -4.935 1.00 91.88 97 GLU A CA 1
ATOM 687 C C . GLU A 1 97 ? 11.288 -7.826 -5.871 1.00 91.88 97 GLU A C 1
ATOM 689 O O . GLU A 1 97 ? 10.395 -8.599 -5.498 1.00 91.88 97 GLU A O 1
ATOM 694 N N . GLN A 1 98 ? 11.868 -7.944 -7.069 1.00 92.38 98 GLN A N 1
ATOM 695 C CA . GLN A 1 98 ? 11.564 -9.069 -7.958 1.00 92.38 98 GLN A CA 1
ATOM 696 C C . GLN A 1 98 ? 11.880 -10.386 -7.254 1.00 92.38 98 GLN A C 1
ATOM 698 O O . GLN A 1 98 ? 12.960 -10.563 -6.693 1.00 92.38 98 GLN A O 1
ATOM 703 N N . HIS A 1 99 ? 10.912 -11.305 -7.251 1.00 85.81 99 HIS A N 1
ATOM 704 C CA . HIS A 1 99 ? 11.040 -12.620 -6.606 1.00 85.81 99 HIS A CA 1
ATOM 705 C C . HIS A 1 99 ? 11.423 -12.565 -5.111 1.00 85.81 99 HIS A C 1
ATOM 707 O O . HIS A 1 99 ? 11.884 -13.557 -4.544 1.00 85.81 99 HIS A O 1
ATOM 713 N N . GLY A 1 100 ? 11.224 -11.416 -4.457 1.00 85.81 100 GLY A N 1
ATOM 714 C CA . GLY A 1 100 ? 11.540 -11.236 -3.048 1.00 85.81 100 GLY A CA 1
ATOM 715 C C . GLY A 1 100 ? 10.603 -12.040 -2.136 1.00 85.81 100 GLY A C 1
ATOM 716 O O . GLY A 1 100 ? 9.445 -12.283 -2.481 1.00 85.81 100 GLY A O 1
ATOM 717 N N . PRO A 1 101 ? 11.050 -12.412 -0.925 1.00 88.19 101 PRO A N 1
ATOM 718 C CA . PRO A 1 101 ? 10.237 -13.204 0.001 1.00 88.19 101 PRO A CA 1
ATOM 719 C C . PRO A 1 101 ? 9.087 -12.405 0.639 1.00 88.19 101 PRO A C 1
ATOM 721 O O . PRO A 1 101 ? 8.155 -12.989 1.184 1.00 88.19 101 PRO A O 1
ATOM 724 N N . ASN A 1 102 ? 9.143 -11.070 0.580 1.00 88.81 102 ASN A N 1
ATOM 725 C CA . ASN A 1 102 ? 8.273 -10.164 1.333 1.00 88.81 102 ASN A CA 1
ATOM 726 C C . ASN A 1 102 ? 7.278 -9.421 0.428 1.00 88.81 102 ASN A C 1
ATOM 728 O O . ASN A 1 102 ? 7.205 -8.195 0.450 1.00 88.81 102 ASN A O 1
ATOM 732 N N . ILE A 1 103 ? 6.513 -10.152 -0.382 1.00 91.50 103 ILE A N 1
ATOM 733 C CA . ILE A 1 103 ? 5.469 -9.567 -1.236 1.00 91.50 103 ILE A CA 1
ATOM 734 C C . ILE A 1 103 ? 4.116 -9.723 -0.538 1.00 91.50 103 ILE A C 1
ATOM 736 O O . ILE A 1 103 ? 3.695 -10.841 -0.231 1.00 91.50 103 ILE A O 1
ATOM 740 N N . LEU A 1 104 ? 3.412 -8.608 -0.306 1.00 93.75 104 LEU A N 1
ATOM 741 C CA . LEU A 1 104 ? 2.048 -8.643 0.231 1.00 93.75 104 LEU A CA 1
ATOM 742 C C . LEU A 1 104 ? 1.139 -9.516 -0.659 1.00 93.75 104 LEU A C 1
ATOM 744 O O . LEU A 1 104 ? 1.282 -9.484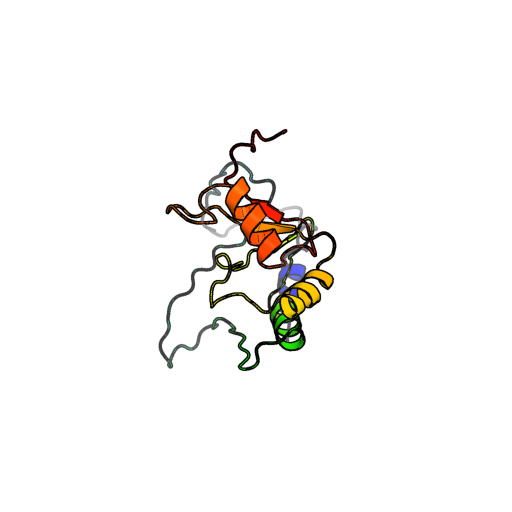 -1.884 1.00 93.75 104 LEU A O 1
ATOM 748 N N . PRO A 1 105 ? 0.180 -10.277 -0.097 1.00 93.94 105 PRO A N 1
ATOM 749 C CA . PRO A 1 105 ? -0.754 -11.051 -0.911 1.00 93.94 105 PRO A CA 1
ATOM 750 C C . PRO A 1 105 ? -1.510 -10.145 -1.898 1.00 93.94 105 PRO A C 1
ATOM 752 O O . PRO A 1 105 ? -2.261 -9.260 -1.486 1.00 93.94 105 PRO A O 1
ATOM 755 N N . ARG A 1 106 ? -1.312 -10.348 -3.209 1.00 94.31 106 ARG A N 1
ATOM 756 C CA . ARG A 1 106 ? -1.839 -9.436 -4.243 1.00 94.31 106 ARG A CA 1
ATOM 757 C C . ARG A 1 106 ? -3.361 -9.419 -4.247 1.00 94.31 106 ARG A C 1
ATOM 759 O O . ARG A 1 106 ? -3.948 -8.347 -4.298 1.00 94.31 106 ARG A O 1
ATOM 766 N N . ASP A 1 107 ? -3.990 -10.582 -4.102 1.00 95.94 107 ASP A N 1
ATOM 767 C CA . ASP A 1 107 ? -5.452 -10.698 -4.072 1.00 95.94 107 ASP A CA 1
ATOM 768 C C . ASP A 1 107 ? -6.067 -9.972 -2.871 1.00 95.94 107 ASP A C 1
ATOM 770 O O . ASP A 1 107 ? -7.129 -9.365 -2.992 1.00 95.94 107 ASP A O 1
ATOM 774 N N . MET A 1 108 ? -5.363 -9.949 -1.732 1.00 96.88 108 MET A N 1
ATOM 775 C CA . MET A 1 108 ? -5.771 -9.170 -0.560 1.00 96.88 108 MET A CA 1
ATOM 776 C C . MET A 1 108 ? -5.762 -7.671 -0.863 1.00 96.88 108 MET A C 1
ATOM 778 O O . MET A 1 108 ? -6.734 -6.975 -0.568 1.00 96.88 108 MET A O 1
ATOM 782 N N . VAL A 1 109 ? -4.680 -7.170 -1.466 1.00 96.38 109 VAL A N 1
ATOM 783 C CA . VAL A 1 109 ? -4.560 -5.747 -1.814 1.00 96.38 109 VAL A CA 1
ATOM 784 C C . VAL A 1 109 ? -5.525 -5.373 -2.936 1.00 96.38 109 VAL A C 1
ATOM 786 O O . VAL A 1 109 ? -6.126 -4.309 -2.873 1.00 96.38 109 VAL A O 1
ATOM 789 N N . LYS A 1 110 ? -5.739 -6.248 -3.921 1.00 96.88 110 LYS A N 1
ATOM 790 C CA . LYS A 1 110 ? -6.699 -6.052 -5.012 1.00 96.88 110 LYS A CA 1
ATOM 791 C C . LYS A 1 110 ? -8.135 -5.964 -4.495 1.00 96.88 110 LYS A C 1
ATOM 793 O O . LYS A 1 110 ? -8.865 -5.054 -4.878 1.00 96.88 110 LYS A O 1
ATOM 798 N N . ALA A 1 111 ? -8.532 -6.862 -3.592 1.00 97.75 111 ALA A N 1
ATOM 799 C CA . ALA A 1 111 ? -9.844 -6.807 -2.949 1.00 97.75 111 ALA A CA 1
ATOM 800 C C . ALA A 1 111 ? -10.023 -5.519 -2.130 1.00 97.75 111 ALA A C 1
ATOM 802 O O . ALA A 1 111 ? -11.080 -4.896 -2.178 1.00 97.75 111 ALA A O 1
ATOM 803 N N . PHE A 1 112 ? -8.976 -5.084 -1.424 1.00 97.38 112 PHE A N 1
ATOM 804 C CA . PHE A 1 112 ? -8.970 -3.808 -0.715 1.00 97.38 112 PHE A CA 1
ATOM 805 C C . PHE A 1 112 ? -9.081 -2.605 -1.665 1.00 97.38 112 PHE A C 1
ATOM 807 O O . PHE A 1 112 ? -9.927 -1.737 -1.453 1.00 97.38 112 PHE A O 1
ATOM 814 N N . GLN A 1 113 ? -8.279 -2.572 -2.730 1.00 96.75 113 GLN A N 1
ATOM 815 C CA . GLN A 1 113 ? -8.269 -1.513 -3.738 1.00 96.75 113 GLN A CA 1
ATOM 816 C C . GLN A 1 113 ? -9.649 -1.347 -4.384 1.00 96.75 113 GLN A C 1
ATOM 818 O O . GLN A 1 113 ? -10.104 -0.221 -4.546 1.00 96.75 113 GLN A O 1
ATOM 823 N N . ALA A 1 114 ? -10.371 -2.440 -4.643 1.00 96.19 114 ALA A N 1
ATOM 824 C CA . ALA A 1 114 ? -11.734 -2.393 -5.177 1.00 96.19 114 ALA A CA 1
ATOM 825 C C . ALA A 1 114 ? -12.743 -1.654 -4.267 1.00 96.19 114 ALA A C 1
ATOM 827 O O . ALA A 1 114 ? -13.773 -1.188 -4.750 1.00 96.19 114 ALA A O 1
ATOM 828 N N . THR A 1 115 ? -12.460 -1.509 -2.965 1.00 95.50 115 THR A N 1
ATOM 829 C CA . THR A 1 115 ? -13.288 -0.704 -2.041 1.00 95.50 115 THR A CA 1
ATOM 830 C C . THR A 1 115 ? -13.020 0.803 -2.134 1.00 95.50 115 THR A C 1
ATOM 832 O O . THR A 1 115 ? -13.779 1.597 -1.578 1.00 95.50 115 THR A O 1
ATOM 835 N N . ILE A 1 116 ? -11.960 1.201 -2.846 1.00 94.38 116 ILE A N 1
ATOM 836 C CA . ILE A 1 116 ? -11.529 2.583 -3.069 1.00 94.38 116 ILE A CA 1
ATOM 837 C C . ILE A 1 116 ? -11.434 2.803 -4.593 1.00 94.38 116 ILE A C 1
ATOM 839 O O . ILE A 1 116 ? -10.346 2.725 -5.167 1.00 94.38 116 ILE A O 1
ATOM 843 N N . PRO A 1 117 ? -12.566 3.026 -5.285 1.00 85.69 117 PRO A N 1
ATOM 844 C CA . PRO A 1 117 ? -12.569 3.171 -6.739 1.00 85.69 117 PRO A CA 1
ATOM 845 C C . PRO A 1 117 ? -11.703 4.358 -7.184 1.00 85.69 117 PRO A C 1
ATOM 847 O O . PRO A 1 117 ? -11.551 5.334 -6.449 1.00 85.69 117 PRO A O 1
ATOM 850 N N . GLU A 1 118 ? -11.138 4.271 -8.392 1.00 89.88 118 GLU A N 1
ATOM 851 C CA . GLU A 1 118 ? -10.243 5.288 -8.976 1.00 89.88 118 GLU A CA 1
ATOM 852 C C . GLU A 1 118 ? -8.970 5.587 -8.159 1.00 89.88 118 GLU A C 1
ATOM 854 O O . GLU A 1 118 ? -8.349 6.642 -8.310 1.00 89.88 118 GLU A O 1
ATOM 859 N N . SER A 1 119 ? -8.562 4.674 -7.275 1.00 95.38 119 SER A N 1
ATOM 860 C CA . SER A 1 119 ? -7.309 4.811 -6.538 1.00 95.38 119 SER A CA 1
ATOM 861 C C . SER A 1 119 ? -6.088 4.434 -7.379 1.00 95.38 119 SER A C 1
ATOM 863 O O . SER A 1 119 ? -6.131 3.464 -8.139 1.00 95.38 119 SER A O 1
ATOM 865 N N . THR A 1 120 ? -4.960 5.086 -7.111 1.00 96.06 120 THR A N 1
ATOM 866 C CA . THR A 1 120 ? -3.660 4.785 -7.731 1.00 96.06 120 THR A CA 1
ATOM 867 C C . THR A 1 120 ? -2.704 4.208 -6.694 1.00 96.06 120 THR A C 1
ATOM 869 O O . THR A 1 120 ? -2.591 4.753 -5.593 1.00 96.06 120 THR A O 1
ATOM 872 N N . ILE A 1 121 ? -1.986 3.131 -7.018 1.00 96.50 121 ILE A N 1
ATOM 873 C CA . ILE A 1 121 ? -0.849 2.709 -6.193 1.00 96.50 121 ILE A CA 1
ATOM 874 C C . ILE A 1 121 ? 0.255 3.742 -6.358 1.00 96.50 121 ILE A C 1
ATOM 876 O O . ILE A 1 121 ? 0.630 4.088 -7.471 1.00 96.50 121 ILE A O 1
ATOM 880 N N . VAL A 1 122 ? 0.790 4.233 -5.250 1.00 96.00 122 VAL A N 1
ATOM 881 C CA . VAL A 1 122 ? 1.895 5.187 -5.266 1.00 96.00 122 VAL A CA 1
ATOM 882 C C . VAL A 1 122 ? 3.133 4.514 -4.719 1.00 96.00 122 VAL A C 1
ATOM 884 O O . VAL A 1 122 ? 3.116 3.968 -3.617 1.00 96.00 122 VAL A O 1
ATOM 887 N N . GLU A 1 123 ? 4.223 4.598 -5.467 1.00 95.12 123 GLU A N 1
ATOM 888 C CA . GLU A 1 123 ? 5.518 4.060 -5.092 1.00 95.12 123 GLU A CA 1
ATOM 889 C C . GLU A 1 123 ? 6.649 5.078 -5.286 1.00 95.12 123 GLU A C 1
ATOM 891 O O . GLU A 1 123 ? 6.459 6.213 -5.725 1.00 95.12 123 GLU A O 1
ATOM 896 N N . THR A 1 124 ? 7.841 4.718 -4.822 1.00 94.81 124 THR A N 1
ATOM 897 C CA . THR A 1 124 ? 9.032 5.572 -4.917 1.00 94.81 124 THR A CA 1
ATOM 898 C C . THR A 1 124 ? 10.231 4.694 -5.198 1.00 94.81 124 THR A C 1
ATOM 900 O O . THR A 1 124 ? 10.372 3.646 -4.565 1.00 94.81 124 THR A O 1
ATOM 903 N N . ASN A 1 125 ? 11.087 5.112 -6.127 1.00 94.75 125 ASN A N 1
ATOM 904 C CA . ASN A 1 125 ? 12.310 4.374 -6.421 1.00 94.75 125 ASN A CA 1
ATOM 905 C C . ASN A 1 125 ? 13.191 4.258 -5.178 1.00 94.75 125 ASN A C 1
ATOM 907 O O . ASN A 1 125 ? 13.216 5.153 -4.326 1.00 94.75 125 ASN A O 1
ATOM 911 N N . THR A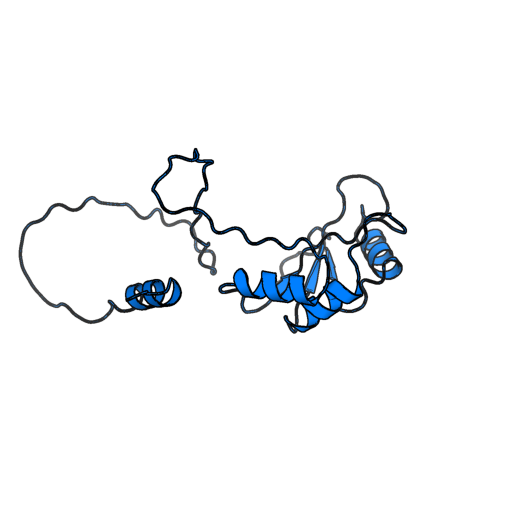 1 126 ? 13.914 3.149 -5.077 1.00 92.31 126 THR A N 1
ATOM 912 C CA . THR A 1 126 ? 14.903 2.952 -4.023 1.00 92.31 126 THR A CA 1
ATOM 913 C C . THR A 1 126 ? 16.051 3.934 -4.188 1.00 92.31 126 THR A C 1
ATOM 915 O O . THR A 1 126 ? 16.464 4.257 -5.296 1.00 92.31 126 THR A O 1
ATOM 918 N N . LEU A 1 127 ? 16.596 4.399 -3.063 1.00 90.94 127 LEU A N 1
ATOM 919 C CA . LEU A 1 127 ? 17.821 5.203 -3.065 1.00 90.94 127 LEU A CA 1
ATOM 920 C C . LEU A 1 127 ? 19.049 4.369 -3.466 1.00 90.94 127 LEU A C 1
ATOM 922 O O . LEU A 1 127 ? 20.026 4.896 -3.985 1.00 90.94 127 LEU A O 1
ATOM 926 N N . TYR A 1 128 ? 19.010 3.072 -3.171 1.00 90.31 128 TYR A N 1
ATOM 927 C CA . TYR A 1 128 ? 20.082 2.124 -3.445 1.00 90.31 128 TYR A CA 1
ATOM 928 C C . TYR A 1 128 ? 19.846 1.398 -4.765 1.00 90.31 128 TYR A C 1
ATOM 930 O O . TYR A 1 128 ? 18.697 1.145 -5.133 1.00 90.31 128 TYR A O 1
ATOM 938 N N . ALA A 1 129 ? 20.950 1.037 -5.424 1.00 92.69 129 ALA A N 1
ATOM 939 C CA . ALA A 1 129 ? 20.945 0.277 -6.665 1.00 92.69 129 ALA A CA 1
ATOM 940 C C . ALA A 1 129 ? 20.248 -1.080 -6.490 1.00 92.69 129 ALA A C 1
ATOM 942 O O . ALA A 1 129 ? 20.421 -1.747 -5.467 1.00 92.69 129 ALA A O 1
ATOM 943 N N . GLY A 1 130 ? 19.476 -1.485 -7.496 1.00 91.62 130 GLY A N 1
ATOM 944 C CA . GLY A 1 130 ? 18.695 -2.720 -7.466 1.00 91.62 130 GLY A CA 1
ATOM 945 C C . GLY A 1 130 ? 17.665 -2.779 -8.590 1.00 91.62 130 GLY A C 1
ATOM 946 O O . GLY A 1 130 ? 17.857 -2.170 -9.644 1.00 91.62 130 GLY A O 1
ATOM 947 N N . ASP A 1 131 ? 16.561 -3.483 -8.343 1.00 92.75 131 ASP A N 1
ATOM 948 C CA . ASP A 1 131 ? 15.472 -3.675 -9.315 1.00 92.75 131 ASP A CA 1
ATOM 949 C C . ASP A 1 131 ? 14.411 -2.564 -9.255 1.00 92.75 131 ASP A C 1
ATOM 951 O O . ASP A 1 131 ? 13.401 -2.601 -9.960 1.00 92.75 131 ASP A O 1
ATOM 955 N N . ARG A 1 132 ? 14.609 -1.565 -8.389 1.00 94.50 132 ARG A N 1
ATOM 956 C CA . ARG A 1 132 ? 13.662 -0.466 -8.144 1.00 94.50 132 ARG A CA 1
ATOM 957 C C . ARG A 1 132 ? 14.336 0.904 -8.049 1.00 94.50 132 ARG A C 1
ATOM 959 O O . ARG A 1 132 ? 13.703 1.855 -7.604 1.00 94.50 132 ARG A O 1
ATOM 966 N N . ASP A 1 133 ? 15.603 1.018 -8.438 1.00 93.88 133 ASP A N 1
ATOM 967 C CA . ASP A 1 133 ? 16.405 2.249 -8.330 1.00 93.88 133 ASP A CA 1
ATOM 968 C C . ASP A 1 133 ? 16.131 3.255 -9.460 1.00 93.88 133 ASP A C 1
ATOM 970 O O . ASP A 1 133 ? 16.339 4.456 -9.291 1.00 93.88 133 ASP A O 1
ATOM 974 N N . THR A 1 134 ? 15.595 2.789 -10.590 1.00 94.62 134 THR A N 1
ATOM 975 C CA . THR A 1 134 ? 15.031 3.633 -11.651 1.00 94.62 134 THR A CA 1
ATOM 976 C C . THR A 1 134 ? 13.553 3.330 -11.847 1.00 94.62 134 THR A C 1
ATOM 978 O O . THR A 1 134 ? 13.074 2.243 -11.518 1.00 94.62 134 THR A O 1
ATOM 981 N N . THR A 1 135 ? 12.822 4.286 -12.417 1.00 95.06 135 THR A N 1
ATOM 982 C CA . THR A 1 135 ? 11.374 4.149 -12.630 1.00 95.06 135 THR A CA 1
ATOM 983 C C . THR A 1 135 ? 11.054 3.000 -13.577 1.00 95.06 135 THR A C 1
ATOM 985 O O . THR A 1 135 ? 10.143 2.225 -13.311 1.00 95.06 135 THR A O 1
ATOM 988 N N . GLU A 1 136 ? 11.830 2.836 -14.646 1.00 95.19 136 GLU A N 1
ATOM 989 C CA . GLU A 1 136 ? 11.647 1.767 -15.630 1.00 95.19 136 GLU A CA 1
ATOM 990 C C . GLU A 1 136 ? 11.816 0.392 -14.982 1.00 95.19 136 GLU A C 1
ATOM 992 O O . GLU A 1 136 ? 10.980 -0.495 -15.164 1.00 95.19 136 GLU A O 1
ATOM 997 N N . LYS A 1 137 ? 12.871 0.223 -14.176 1.00 95.50 137 LYS A N 1
ATOM 998 C CA . LYS A 1 137 ? 13.111 -1.022 -13.443 1.00 95.50 137 LYS A CA 1
ATOM 999 C C . LYS A 1 137 ? 12.014 -1.281 -12.419 1.00 95.50 137 LYS A C 1
ATOM 1001 O O . LYS A 1 137 ? 11.497 -2.391 -12.352 1.00 95.50 137 LYS A O 1
ATOM 1006 N N . HIS A 1 138 ? 11.599 -0.255 -11.678 1.00 95.94 138 HIS A N 1
ATOM 1007 C CA . HIS A 1 138 ? 10.552 -0.387 -10.673 1.00 95.94 138 HIS A CA 1
ATOM 1008 C C . HIS A 1 138 ? 9.211 -0.783 -11.302 1.00 95.94 138 HIS A C 1
ATOM 1010 O O . HIS A 1 138 ? 8.564 -1.709 -10.821 1.00 95.94 138 HIS A O 1
ATOM 1016 N N . LEU A 1 139 ? 8.822 -0.164 -12.420 1.00 95.44 139 LEU A N 1
ATOM 1017 C CA . LEU A 1 139 ? 7.631 -0.553 -13.178 1.00 95.44 139 LEU A CA 1
ATOM 1018 C C . LEU A 1 139 ? 7.728 -1.996 -13.683 1.00 95.44 139 LEU A C 1
ATOM 1020 O O . LEU A 1 139 ? 6.755 -2.744 -13.581 1.00 95.44 139 LEU A O 1
ATOM 1024 N N . LYS A 1 140 ? 8.907 -2.426 -14.150 1.00 96.44 140 LYS A N 1
ATOM 1025 C CA . LYS A 1 140 ? 9.110 -3.824 -14.539 1.00 96.44 140 LYS A CA 1
ATOM 1026 C C . LYS A 1 140 ? 8.959 -4.776 -13.353 1.00 96.44 140 LYS A C 1
ATOM 1028 O O . LYS A 1 140 ? 8.311 -5.811 -13.474 1.00 96.44 140 LYS A O 1
ATOM 1033 N N . THR A 1 141 ? 9.505 -4.406 -12.199 1.00 96.12 141 THR A N 1
ATOM 1034 C CA . THR A 1 141 ? 9.361 -5.154 -10.946 1.00 96.12 141 THR A CA 1
ATOM 1035 C C . THR A 1 141 ? 7.902 -5.277 -10.530 1.00 96.12 141 THR A C 1
ATOM 1037 O O . THR A 1 14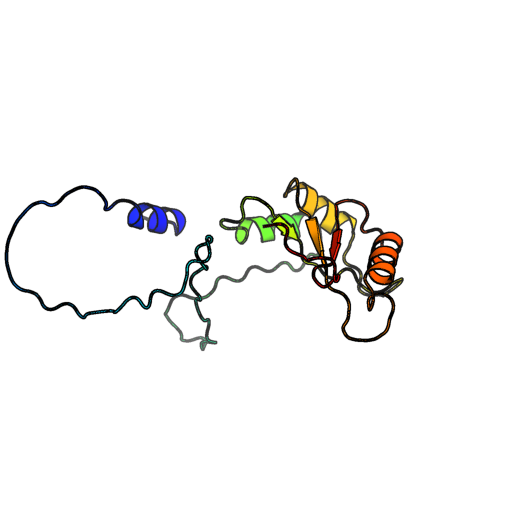1 ? 7.457 -6.356 -10.143 1.00 96.12 141 THR A O 1
ATOM 1040 N N . LEU A 1 142 ? 7.133 -4.198 -10.670 1.00 95.88 142 LEU A N 1
ATOM 1041 C CA . LEU A 1 142 ? 5.706 -4.190 -10.378 1.00 95.88 142 LEU A CA 1
ATOM 1042 C C . LEU A 1 142 ? 4.933 -5.157 -11.281 1.00 95.88 142 LEU A C 1
ATOM 1044 O O . LEU A 1 142 ? 4.123 -5.941 -10.784 1.00 95.88 142 LEU A O 1
ATOM 1048 N N . GLU A 1 143 ? 5.226 -5.148 -12.582 1.00 95.56 143 GLU A N 1
ATOM 1049 C CA . GLU A 1 143 ? 4.643 -6.073 -13.558 1.00 95.56 143 GLU A CA 1
ATOM 1050 C C . GLU A 1 143 ? 4.963 -7.535 -13.210 1.00 95.56 143 GLU A C 1
ATOM 1052 O O . GLU A 1 143 ? 4.051 -8.356 -13.104 1.00 95.56 143 GLU A O 1
ATOM 1057 N N . VAL A 1 144 ? 6.241 -7.849 -12.963 1.00 95.81 144 VAL A N 1
ATOM 1058 C CA . VAL A 1 144 ? 6.704 -9.201 -12.596 1.00 95.81 144 VAL A CA 1
ATOM 1059 C C . VAL A 1 144 ? 6.036 -9.692 -11.309 1.00 95.81 144 VAL A C 1
ATOM 1061 O O . VAL A 1 144 ? 5.625 -10.849 -11.225 1.00 95.81 144 VAL A O 1
ATOM 1064 N N . ASN A 1 145 ? 5.872 -8.811 -10.322 1.00 95.31 145 ASN A N 1
ATOM 1065 C CA . ASN A 1 145 ? 5.248 -9.140 -9.040 1.00 95.31 145 ASN A CA 1
ATOM 1066 C C . ASN A 1 145 ? 3.703 -9.169 -9.100 1.00 95.31 145 ASN A C 1
ATOM 1068 O O . ASN A 1 145 ? 3.056 -9.511 -8.105 1.00 95.31 145 ASN A O 1
ATOM 1072 N N . GLY A 1 146 ? 3.098 -8.855 -10.254 1.00 94.62 146 GLY A N 1
ATOM 1073 C CA . GLY A 1 146 ? 1.654 -8.942 -10.482 1.00 94.62 146 GLY A CA 1
ATOM 1074 C C . GLY A 1 146 ? 0.848 -7.736 -9.990 1.00 94.62 146 GLY A C 1
ATOM 1075 O O . GLY A 1 146 ? -0.357 -7.853 -9.760 1.00 94.62 146 GLY A O 1
ATOM 1076 N N . TRP A 1 147 ? 1.479 -6.570 -9.832 1.00 96.06 147 TRP A N 1
ATOM 1077 C CA . TRP A 1 147 ? 0.823 -5.304 -9.480 1.00 96.06 147 TRP A CA 1
ATOM 1078 C C . TRP A 1 147 ? 0.166 -4.648 -10.709 1.00 96.06 147 TRP A C 1
ATOM 1080 O O . TRP A 1 147 ? 0.463 -3.513 -11.062 1.00 96.06 147 TRP A O 1
ATOM 1090 N N . THR A 1 148 ? -0.722 -5.383 -11.384 1.00 95.19 148 THR A N 1
ATOM 1091 C CA . THR A 1 148 ? -1.310 -5.012 -12.690 1.00 95.19 148 THR A CA 1
ATOM 1092 C C . THR A 1 148 ? -2.807 -4.687 -12.633 1.00 95.19 148 THR A C 1
ATOM 1094 O O . THR A 1 148 ? -3.462 -4.562 -13.664 1.00 95.19 148 THR A O 1
ATOM 1097 N N . PHE A 1 149 ? -3.382 -4.573 -11.433 1.00 94.94 149 PHE A N 1
ATOM 1098 C CA . PHE A 1 149 ? -4.831 -4.425 -11.236 1.00 94.94 149 PHE A CA 1
ATOM 1099 C C . PHE A 1 149 ? -5.312 -2.978 -11.048 1.00 94.94 149 PHE A C 1
ATOM 1101 O O . PHE A 1 149 ? -6.518 -2.749 -11.041 1.00 94.94 149 PHE A O 1
ATOM 1108 N N . CYS A 1 150 ? -4.408 -2.009 -10.900 1.00 93.00 150 CYS A N 1
ATOM 1109 C CA . CYS A 1 150 ? -4.726 -0.581 -10.883 1.00 93.00 150 CYS A CA 1
ATOM 1110 C C . CYS A 1 150 ? -3.512 0.236 -11.363 1.00 93.00 150 CYS A C 1
ATOM 1112 O O . CYS A 1 150 ? -2.404 -0.306 -11.410 1.00 93.00 150 CYS A O 1
ATOM 1114 N N . PRO A 1 151 ? -3.683 1.528 -11.703 1.00 95.00 151 PRO A N 1
ATOM 1115 C CA . PRO A 1 151 ? -2.565 2.389 -12.074 1.00 95.00 151 PRO A CA 1
ATOM 1116 C C . PRO A 1 151 ? -1.501 2.455 -10.974 1.00 95.00 151 PRO A C 1
ATOM 1118 O O . PRO A 1 151 ? -1.831 2.395 -9.784 1.00 95.00 151 PRO A O 1
ATOM 1121 N N . VAL A 1 152 ? -0.241 2.629 -11.379 1.00 95.25 152 VAL A N 1
ATOM 1122 C CA . VAL A 1 152 ? 0.886 2.869 -10.471 1.00 95.25 152 VAL A CA 1
ATOM 1123 C C . VAL A 1 152 ? 1.579 4.178 -10.840 1.00 95.25 152 VAL A C 1
ATOM 1125 O O . VAL A 1 152 ? 1.870 4.410 -12.011 1.00 95.25 152 VAL A O 1
ATOM 1128 N N . ASP A 1 153 ? 1.853 5.012 -9.842 1.00 94.62 153 ASP A N 1
ATOM 1129 C CA . ASP A 1 153 ? 2.590 6.268 -9.969 1.00 94.62 153 ASP A CA 1
ATOM 1130 C C . ASP A 1 153 ? 3.886 6.225 -9.143 1.00 94.62 153 ASP A C 1
ATOM 1132 O O . ASP A 1 153 ? 3.869 5.945 -7.940 1.00 94.62 153 ASP A O 1
ATOM 1136 N N . ILE A 1 154 ? 5.017 6.498 -9.797 1.00 94.38 154 ILE A N 1
ATOM 1137 C CA . ILE A 1 154 ? 6.345 6.563 -9.180 1.00 94.38 154 ILE A CA 1
ATOM 1138 C C . ILE A 1 154 ? 6.701 8.034 -8.956 1.00 94.38 154 ILE A C 1
ATOM 1140 O O . ILE A 1 154 ? 7.175 8.727 -9.852 1.00 94.38 154 ILE A O 1
ATOM 1144 N N . VAL A 1 155 ? 6.498 8.514 -7.728 1.00 88.19 155 VAL A N 1
ATOM 1145 C CA . VAL A 1 155 ? 6.418 9.961 -7.435 1.00 88.19 155 VAL A CA 1
ATOM 1146 C C . VAL A 1 155 ? 7.743 10.708 -7.610 1.00 88.19 155 VAL A C 1
ATOM 1148 O O . VAL A 1 155 ? 7.747 11.905 -7.877 1.00 88.19 155 VAL A O 1
ATOM 1151 N N . ASN A 1 156 ? 8.884 10.033 -7.467 1.00 83.19 156 ASN A N 1
ATOM 1152 C CA . ASN A 1 156 ? 10.200 10.640 -7.693 1.00 83.19 156 ASN A CA 1
ATOM 1153 C C . ASN A 1 156 ? 10.712 10.461 -9.129 1.00 83.19 156 ASN A C 1
ATOM 1155 O O . ASN A 1 156 ? 11.889 10.717 -9.391 1.00 83.19 156 ASN A O 1
ATOM 1159 N N . HIS A 1 157 ? 9.858 10.023 -10.057 1.00 73.75 157 HIS A N 1
ATOM 1160 C CA . HIS A 1 157 ? 10.177 10.063 -11.474 1.00 73.75 157 HIS A CA 1
ATOM 1161 C C . HIS A 1 157 ? 10.338 11.534 -11.919 1.00 73.75 157 HIS A C 1
ATOM 1163 O O . HIS A 1 157 ? 9.488 12.367 -11.594 1.00 73.75 157 HIS A O 1
ATOM 1169 N N . PRO A 1 158 ? 11.399 11.891 -12.668 1.00 63.28 158 PRO A N 1
ATOM 1170 C CA . PRO A 1 158 ? 11.722 13.276 -13.038 1.00 63.28 158 PRO A CA 1
ATOM 1171 C C . PRO A 1 158 ? 10.681 14.015 -13.907 1.00 63.28 158 PRO A C 1
ATOM 1173 O O . PRO A 1 158 ? 10.924 15.154 -14.302 1.00 63.28 158 PRO A O 1
ATOM 1176 N N . CYS A 1 159 ? 9.514 13.433 -14.192 1.00 50.72 159 CYS A N 1
ATOM 1177 C CA . CYS A 1 159 ? 8.479 14.058 -15.019 1.00 50.72 159 CYS A CA 1
ATOM 1178 C C . CYS A 1 159 ? 7.465 14.940 -14.276 1.00 50.72 159 CYS A C 1
ATOM 1180 O O . CYS A 1 159 ? 6.557 15.451 -14.923 1.00 50.72 159 CYS A O 1
ATOM 1182 N N . LEU A 1 160 ? 7.625 15.232 -12.982 1.00 46.69 160 LEU A N 1
ATOM 1183 C CA . LEU A 1 160 ? 6.843 16.300 -12.341 1.00 46.69 160 LEU A CA 1
ATOM 1184 C C . LEU A 1 160 ? 7.419 17.690 -12.672 1.00 46.69 160 LEU A C 1
ATOM 1186 O O . LEU A 1 160 ? 7.827 18.448 -11.794 1.00 46.69 160 LEU A O 1
ATOM 1190 N N . LYS A 1 161 ? 7.386 18.072 -13.955 1.00 39.81 161 LYS A N 1
ATOM 1191 C CA . LYS A 1 161 ? 7.012 19.455 -14.265 1.00 39.81 161 LYS A CA 1
ATOM 1192 C C . LYS A 1 161 ? 5.516 19.511 -14.004 1.00 39.81 161 LYS A C 1
ATOM 1194 O O . LYS A 1 161 ? 4.738 18.958 -14.769 1.00 39.81 161 LYS A O 1
ATOM 1199 N N . ALA A 1 162 ? 5.146 20.086 -12.867 1.00 41.44 162 ALA A N 1
ATOM 1200 C CA . ALA A 1 162 ? 3.764 20.390 -12.558 1.00 41.44 162 ALA A CA 1
ATOM 1201 C C . ALA A 1 162 ? 3.175 21.200 -13.721 1.00 41.44 162 ALA A C 1
ATOM 1203 O O . ALA A 1 162 ? 3.565 22.348 -13.930 1.00 41.44 162 ALA A O 1
ATOM 1204 N N . GLU A 1 163 ? 2.273 20.602 -14.493 1.00 39.75 163 GLU A N 1
ATOM 1205 C CA . GLU A 1 163 ? 1.286 21.391 -15.215 1.00 39.75 163 GLU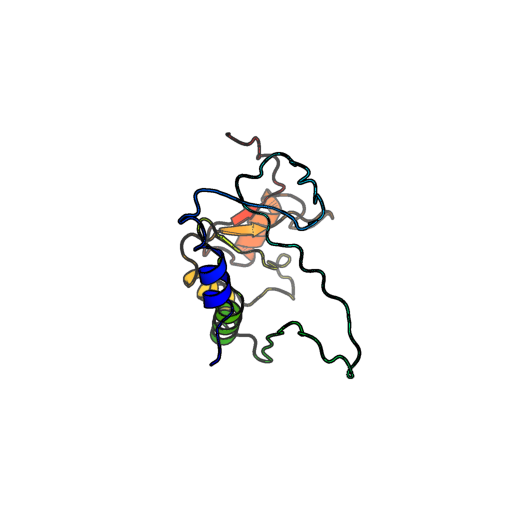 A CA 1
ATOM 1206 C C . GLU A 1 163 ? 0.358 21.967 -14.140 1.00 39.75 163 GLU A C 1
ATOM 1208 O O . GLU A 1 163 ? -0.378 21.238 -13.468 1.00 39.75 163 GLU A O 1
ATOM 1213 N N . ALA A 1 164 ? 0.547 23.262 -13.890 1.00 36.41 164 ALA A N 1
ATOM 1214 C CA . ALA A 1 164 ? -0.256 24.098 -13.009 1.00 36.41 164 ALA A CA 1
ATOM 1215 C C . ALA A 1 164 ? -1.387 24.763 -13.796 1.00 36.41 164 ALA A C 1
ATOM 1217 O O . ALA A 1 164 ? -1.149 25.104 -14.978 1.00 36.41 164 ALA A O 1
#

Sequence (164 aa):
MNTTRKEFLRSAGAVLGGLALGGAAGTTAVAAAVATGGSKYPQAPVVGSRRVNADFTGPKAKVFFSKTIDAEHLIRLYGLVNGSISGKVAIKLHTGEQHGPNILPRDMVKAFQATIPESTIVETNTLYAGDRDTTEKHLKTLEVNGWTFCPVDIVNHPCLKAEA

InterPro domains:
  IPR006311 Twin-arginine translocation pathway, signal sequence [PS51318] (1-31)

Organism: NCBI:txid2494234

Secondary structure (DSSP, 8-state):
----HHHHHHHTT---S----------------------SSPPPP--------TT--S--------SS-SHHHHHHHHHHH-TT--SS-EEE----STT-S-PPPHHHHHHHHTTSTT-EEEE---SSSSSSSSHHHHHHHHHHTT--SS-EEETTSTT-----